Protein AF-A0A3G9HBQ1-F1 (afdb_monomer)

Solvent-accessible surface area (backbone atoms only — not comparable to full-atom values): 4456 Å² total; per-residue (Å²): 109,70,66,60,54,51,52,54,43,42,77,69,65,29,52,76,43,86,65,48,69,92,52,91,89,55,80,40,73,51,73,48,71,88,61,98,45,71,69,56,40,51,55,50,50,54,50,50,53,52,48,46,51,75,75,41,67,87,57,90,80,84,90,86,87,84,88,133

Secondary structure (DSSP, 8-state):
-HHHHHHHHHHTT-EEEE---S-TT---EEEE---SSHHHHHHHHHHHHHHHHHH-TTS---------

pLDDT: mean 93.07, std 4.65, range [72.44, 97.12]

Mean predicted aligned error: 3.09 Å

Radius of gyration: 12.19 Å; Cα contacts (8 Å, |Δi|>4): 49; chains: 1; bounding box: 25×25×32 Å

Foldseek 3Di:
DVVVLVVVLVVLVWDWDWPQDPDPVDTDIDIDHDDPDPVRVVVSVVVSVVCCCVVPVVDDDDDDDDDD

Structure (mmCIF, N/CA/C/O backbone):
data_AF-A0A3G9HBQ1-F1
#
_entry.id   AF-A0A3G9HBQ1-F1
#
loop_
_atom_site.group_PDB
_atom_site.id
_atom_site.type_symbol
_atom_site.label_atom_id
_atom_site.label_alt_id
_atom_site.label_comp_id
_atom_site.label_asym_id
_atom_site.label_entity_id
_atom_site.label_seq_id
_atom_site.pdbx_PDB_ins_code
_atom_site.Cartn_x
_atom_site.Cartn_y
_atom_site.Cartn_z
_atom_site.occupancy
_atom_site.B_iso_or_equiv
_atom_site.auth_seq_id
_atom_site.auth_comp_id
_atom_site.auth_asym_id
_atom_site.auth_atom_id
_atom_site.pdbx_PDB_model_num
ATOM 1 N N . MET A 1 1 ? -10.685 2.352 8.941 1.00 83.81 1 MET A N 1
ATOM 2 C CA . MET A 1 1 ? -9.321 2.870 8.705 1.00 83.81 1 MET A CA 1
ATOM 3 C C . MET A 1 1 ? -8.565 1.994 7.714 1.00 83.81 1 MET A C 1
ATOM 5 O O . MET A 1 1 ? -8.315 2.473 6.620 1.00 83.81 1 MET A O 1
ATOM 9 N N . LEU A 1 2 ? -8.329 0.710 8.017 1.00 90.12 2 LEU A N 1
ATOM 10 C CA . LEU A 1 2 ? -7.617 -0.232 7.135 1.00 90.12 2 LEU A CA 1
ATOM 11 C C . LEU A 1 2 ? -8.114 -0.247 5.677 1.00 90.12 2 LEU A C 1
ATOM 13 O O . LEU A 1 2 ? -7.317 -0.133 4.756 1.00 90.12 2 LEU A O 1
ATOM 17 N N . ASN A 1 3 ? -9.430 -0.295 5.447 1.00 92.31 3 ASN A N 1
ATOM 18 C CA . ASN A 1 3 ? -9.976 -0.244 4.082 1.00 92.31 3 ASN A CA 1
ATOM 19 C C . ASN A 1 3 ? -9.634 1.058 3.341 1.00 92.31 3 ASN A C 1
ATOM 21 O O . ASN A 1 3 ? -9.328 1.007 2.160 1.00 92.31 3 ASN A O 1
ATOM 25 N N . SER A 1 4 ? -9.594 2.198 4.039 1.00 93.81 4 SER A N 1
ATOM 26 C CA . SER A 1 4 ? -9.213 3.476 3.425 1.00 93.81 4 SER A CA 1
ATOM 27 C C . SER A 1 4 ? -7.735 3.502 3.027 1.00 93.81 4 SER A C 1
ATOM 29 O O . SER A 1 4 ? -7.387 4.079 2.001 1.00 93.81 4 SER A O 1
ATOM 31 N N . ILE A 1 5 ? -6.866 2.849 3.807 1.00 94.19 5 ILE A N 1
ATOM 32 C CA . ILE A 1 5 ? -5.454 2.662 3.445 1.00 94.19 5 ILE A CA 1
ATOM 33 C C . ILE A 1 5 ? -5.362 1.794 2.186 1.00 94.19 5 ILE A C 1
ATOM 35 O O . ILE A 1 5 ? -4.707 2.187 1.223 1.00 94.19 5 ILE A O 1
ATOM 39 N N . LYS A 1 6 ? -6.066 0.652 2.164 1.00 95.12 6 LYS A N 1
ATOM 40 C CA . LYS A 1 6 ? -6.073 -0.273 1.018 1.00 95.12 6 LYS A CA 1
ATOM 41 C C . LYS A 1 6 ? -6.549 0.408 -0.268 1.00 95.12 6 LYS A C 1
ATOM 43 O O . LYS A 1 6 ? -5.868 0.300 -1.280 1.00 95.12 6 LYS A O 1
ATOM 48 N N . GLU A 1 7 ? -7.647 1.161 -0.214 1.00 95.62 7 GLU A N 1
ATOM 49 C CA . GLU A 1 7 ? -8.166 1.930 -1.356 1.00 95.62 7 GLU A CA 1
ATOM 50 C C . GLU A 1 7 ? -7.129 2.926 -1.893 1.00 95.62 7 GLU A C 1
ATOM 52 O O . GLU A 1 7 ? -6.834 2.929 -3.085 1.00 95.62 7 GLU A O 1
ATOM 57 N N . ARG A 1 8 ? -6.492 3.711 -1.013 1.00 95.25 8 ARG A N 1
ATOM 58 C CA . ARG A 1 8 ? -5.460 4.680 -1.421 1.00 95.25 8 ARG A CA 1
ATOM 59 C C . ARG A 1 8 ? -4.233 4.018 -2.042 1.00 95.25 8 ARG A C 1
ATOM 61 O O . ARG A 1 8 ? -3.662 4.559 -2.984 1.00 95.25 8 ARG A O 1
ATOM 68 N N . LEU A 1 9 ? -3.813 2.869 -1.517 1.00 95.88 9 LEU A N 1
ATOM 69 C CA . LEU A 1 9 ? -2.713 2.093 -2.089 1.00 95.88 9 LEU A CA 1
ATOM 70 C C . LEU A 1 9 ? -3.084 1.557 -3.479 1.00 95.88 9 LEU A C 1
ATOM 72 O O . LEU A 1 9 ? -2.274 1.641 -4.403 1.00 95.88 9 LEU A O 1
ATOM 76 N N . SER A 1 10 ? -4.314 1.071 -3.658 1.00 95.44 10 SER A N 1
ATOM 77 C CA . SER A 1 10 ? -4.820 0.653 -4.968 1.00 95.44 10 SER A CA 1
ATOM 78 C C . SER A 1 10 ? -4.859 1.809 -5.975 1.00 95.44 10 SER A C 1
ATOM 80 O O . SER A 1 10 ? -4.400 1.628 -7.103 1.00 95.44 10 SER A O 1
ATOM 82 N N . ASP A 1 11 ? -5.275 3.012 -5.563 1.00 95.81 11 ASP A N 1
ATOM 83 C CA . ASP A 1 11 ? -5.260 4.223 -6.406 1.00 95.81 11 ASP A CA 1
ATOM 84 C C . ASP A 1 11 ? -3.845 4.611 -6.879 1.00 95.81 11 ASP A C 1
ATOM 86 O O . ASP A 1 11 ? -3.670 5.265 -7.909 1.00 95.81 11 ASP A O 1
ATOM 90 N N . MET A 1 12 ? -2.804 4.187 -6.155 1.00 94.94 12 MET A N 1
ATOM 91 C CA . MET A 1 12 ? -1.401 4.380 -6.535 1.00 94.94 12 MET A CA 1
ATOM 92 C C . MET A 1 12 ? -0.879 3.304 -7.502 1.00 94.94 12 MET A C 1
ATOM 94 O O . MET A 1 12 ? 0.331 3.223 -7.738 1.00 94.94 12 MET A O 1
ATOM 98 N N . ASN A 1 13 ? -1.757 2.487 -8.094 1.00 95.69 13 ASN A N 1
ATOM 99 C CA . ASN A 1 13 ? -1.408 1.315 -8.901 1.00 95.69 13 ASN A CA 1
ATOM 100 C C . ASN A 1 13 ? -0.541 0.320 -8.120 1.00 95.69 13 ASN A C 1
ATOM 102 O O . ASN A 1 13 ? 0.516 -0.105 -8.601 1.00 95.69 13 ASN A O 1
ATOM 106 N N . CYS A 1 14 ? -0.934 0.016 -6.887 1.00 96.88 14 CYS A N 1
ATOM 107 C CA . CYS A 1 14 ? -0.371 -1.095 -6.133 1.00 96.88 14 CYS A CA 1
ATOM 108 C C . CYS A 1 14 ? -1.382 -2.241 -6.072 1.00 96.88 14 CYS A C 1
ATOM 110 O O . CYS A 1 14 ? -2.578 -2.022 -5.876 1.00 96.88 14 CYS A O 1
ATOM 112 N N . SER A 1 15 ? -0.890 -3.470 -6.200 1.00 97.12 15 SER A N 1
ATOM 113 C CA . SER A 1 15 ? -1.630 -4.642 -5.748 1.00 97.12 15 SER A CA 1
ATOM 114 C C . SER A 1 15 ? -1.531 -4.707 -4.229 1.00 97.12 15 SER A C 1
ATOM 116 O O . SER A 1 15 ? -0.453 -4.492 -3.671 1.00 97.12 15 SER A O 1
ATOM 118 N N . VAL A 1 16 ? -2.655 -4.965 -3.567 1.00 97.12 16 VAL A N 1
ATOM 119 C CA . VAL A 1 16 ? -2.783 -4.883 -2.111 1.00 97.12 16 VAL A CA 1
ATOM 120 C C . VAL A 1 16 ? -3.381 -6.182 -1.596 1.00 97.12 16 VAL A C 1
ATOM 122 O O . VAL A 1 16 ? -4.447 -6.595 -2.052 1.00 97.12 16 VAL A O 1
ATOM 125 N N . LEU A 1 17 ? -2.715 -6.805 -0.627 1.00 95.81 17 LEU A N 1
ATOM 126 C CA . LEU A 1 17 ? -3.196 -7.998 0.058 1.00 95.81 17 LEU A CA 1
ATOM 127 C C . LEU A 1 17 ? -3.180 -7.765 1.569 1.00 95.81 17 LEU A C 1
ATOM 129 O O . LEU A 1 17 ? -2.172 -7.364 2.143 1.00 95.81 17 LEU A O 1
ATOM 133 N N . ASP A 1 18 ? -4.317 -8.025 2.203 1.00 94.00 18 ASP A N 1
ATOM 134 C CA . ASP A 1 18 ? -4.455 -7.984 3.655 1.00 94.00 18 ASP A CA 1
ATOM 135 C C . ASP A 1 18 ? -3.938 -9.304 4.238 1.00 94.00 18 ASP A C 1
ATOM 137 O O . ASP A 1 18 ? -4.506 -10.362 3.963 1.00 94.00 18 ASP A O 1
ATOM 141 N N . ILE A 1 19 ? -2.838 -9.239 4.987 1.00 94.56 19 ILE A N 1
ATOM 142 C CA . ILE A 1 19 ? -2.193 -10.384 5.650 1.00 94.56 19 ILE A CA 1
ATOM 143 C C . ILE A 1 19 ? -2.179 -10.202 7.173 1.00 94.56 19 ILE A C 1
ATOM 145 O O . ILE A 1 19 ? -1.327 -10.753 7.868 1.00 94.56 19 ILE A O 1
ATOM 149 N N . SER A 1 20 ? -3.113 -9.401 7.690 1.00 91.44 20 SER A N 1
ATOM 150 C CA . SER A 1 20 ? -3.248 -9.138 9.121 1.00 91.44 20 SER A CA 1
ATOM 151 C C . SER A 1 20 ? -3.526 -10.433 9.892 1.00 91.44 20 SER A C 1
ATOM 153 O O . SER A 1 20 ? -4.332 -11.263 9.468 1.00 91.44 20 SER A O 1
ATOM 155 N N . GLY A 1 21 ? -2.850 -10.601 11.031 1.00 85.94 21 GLY A N 1
ATOM 156 C CA . GLY A 1 21 ? -3.066 -11.728 11.939 1.00 85.94 21 GLY A CA 1
ATOM 157 C C . GLY A 1 21 ? -4.324 -11.578 12.802 1.00 85.94 21 GLY A C 1
ATOM 158 O O . GLY A 1 21 ? -5.180 -10.729 12.569 1.00 85.94 21 GLY A O 1
ATOM 159 N N . GLU A 1 22 ? -4.424 -12.392 13.854 1.00 81.12 22 GLU A N 1
ATOM 160 C CA . GLU A 1 22 ? -5.577 -12.385 14.770 1.00 81.12 22 GLU A CA 1
ATOM 161 C C . GLU A 1 22 ? -5.579 -11.202 15.759 1.00 81.12 22 GLU A C 1
ATOM 163 O O . GLU A 1 22 ? -6.567 -10.987 16.462 1.00 81.12 22 GLU A O 1
ATOM 168 N N . TYR A 1 23 ? -4.491 -10.424 15.829 1.00 79.25 23 TYR A N 1
ATOM 169 C CA . TYR A 1 23 ? -4.363 -9.292 16.744 1.00 79.25 23 TYR A CA 1
ATOM 170 C C . TYR A 1 23 ? -5.130 -8.069 16.222 1.00 79.25 23 TYR A C 1
ATOM 172 O O . TYR A 1 23 ? -4.699 -7.428 15.271 1.00 79.25 23 TYR A O 1
ATOM 180 N N . PRO A 1 24 ? -6.229 -7.649 16.873 1.00 72.44 24 PRO A N 1
ATOM 181 C CA . PRO A 1 24 ? -7.143 -6.649 16.315 1.00 72.44 24 PRO A CA 1
ATOM 182 C C . PRO A 1 24 ? -6.598 -5.211 16.315 1.00 72.44 24 PRO A C 1
ATOM 184 O O . PRO A 1 24 ? -7.264 -4.307 15.813 1.00 72.44 24 PRO A O 1
ATOM 187 N N . LYS A 1 25 ? -5.429 -4.974 16.923 1.00 84.19 25 LYS A N 1
ATOM 188 C CA . LYS A 1 25 ? -4.778 -3.653 16.996 1.00 84.19 25 LYS A CA 1
ATOM 189 C C . LYS A 1 25 ? -3.637 -3.482 16.000 1.00 84.19 25 LYS A C 1
ATOM 191 O O . LYS A 1 25 ? -3.109 -2.382 15.888 1.00 84.19 25 LYS A O 1
ATOM 196 N N . GLU A 1 26 ? -3.277 -4.546 15.300 1.00 88.62 26 GLU A N 1
ATOM 197 C CA . GLU A 1 26 ? -2.191 -4.559 14.334 1.00 88.62 26 GLU A CA 1
ATOM 198 C C . GLU A 1 26 ? -2.758 -4.995 12.990 1.00 88.62 26 GLU A C 1
ATOM 200 O O . GLU A 1 26 ? -3.695 -5.789 12.911 1.00 88.62 26 GLU A O 1
ATOM 205 N N . ALA A 1 27 ? -2.219 -4.428 11.921 1.00 92.88 27 ALA A N 1
ATOM 206 C CA . ALA A 1 27 ? -2.581 -4.813 10.574 1.00 92.88 27 ALA A CA 1
ATOM 207 C C . ALA A 1 27 ? -1.310 -4.914 9.750 1.00 92.88 27 ALA A C 1
ATOM 209 O O . ALA A 1 27 ? -0.420 -4.071 9.862 1.00 92.88 27 ALA A O 1
ATOM 210 N N . THR A 1 28 ? -1.250 -5.930 8.901 1.00 94.88 28 THR A N 1
ATOM 211 C CA . THR A 1 28 ? -0.120 -6.140 8.004 1.00 94.88 28 THR A CA 1
ATOM 212 C C . THR A 1 28 ? -0.661 -6.194 6.589 1.00 94.88 28 THR A C 1
ATOM 214 O O . THR A 1 28 ? -1.579 -6.954 6.278 1.00 94.88 28 THR A O 1
ATOM 217 N N . ILE A 1 29 ? -0.112 -5.345 5.726 1.00 94.88 29 ILE A N 1
ATOM 218 C CA . ILE A 1 29 ? -0.544 -5.212 4.339 1.00 94.88 29 ILE A CA 1
ATOM 219 C C . ILE A 1 29 ? 0.653 -5.518 3.452 1.00 94.88 29 ILE A C 1
ATOM 221 O O . ILE A 1 29 ? 1.668 -4.830 3.522 1.00 94.88 29 ILE A O 1
ATOM 225 N N . ALA A 1 30 ? 0.517 -6.519 2.589 1.00 95.94 30 ALA A N 1
ATOM 226 C CA . ALA A 1 30 ? 1.473 -6.756 1.523 1.00 95.94 30 ALA A CA 1
ATOM 227 C C . ALA A 1 30 ? 1.124 -5.874 0.318 1.00 95.94 30 ALA A C 1
ATOM 229 O O . ALA A 1 30 ? -0.031 -5.809 -0.117 1.00 95.94 30 ALA A O 1
ATOM 230 N N . ILE A 1 31 ? 2.1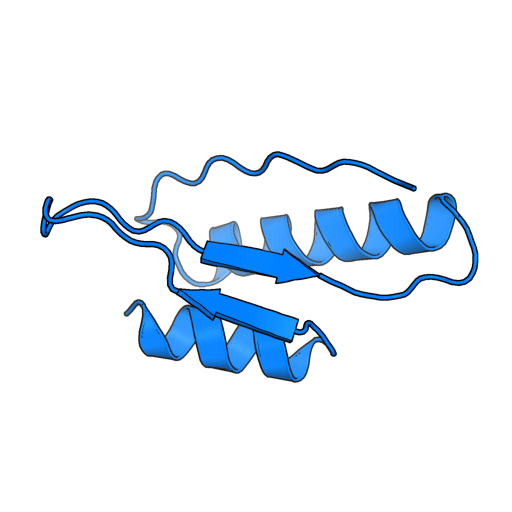38 -5.200 -0.220 1.00 95.81 31 ILE A N 1
ATOM 231 C CA . ILE A 1 31 ? 2.013 -4.270 -1.340 1.00 95.81 31 ILE A CA 1
ATOM 232 C C . ILE A 1 31 ? 2.986 -4.716 -2.427 1.00 95.81 31 ILE A C 1
ATOM 234 O O . ILE A 1 31 ? 4.164 -4.925 -2.153 1.00 95.81 31 ILE A O 1
ATOM 238 N N . SER A 1 32 ? 2.518 -4.829 -3.668 1.00 96.62 32 SER A N 1
ATOM 239 C CA . SER A 1 32 ? 3.402 -5.028 -4.819 1.00 96.62 32 SER A CA 1
ATOM 240 C C . SER A 1 32 ? 3.076 -4.061 -5.949 1.00 96.62 32 SER A C 1
ATOM 242 O O . SER A 1 32 ? 1.925 -3.675 -6.169 1.00 96.62 32 SER A O 1
ATOM 244 N N . PHE A 1 33 ? 4.107 -3.625 -6.666 1.00 96.44 33 PHE A N 1
ATOM 245 C CA . PHE A 1 33 ? 3.965 -2.751 -7.822 1.00 96.44 33 PHE A CA 1
ATOM 246 C C . PHE A 1 33 ? 5.116 -2.958 -8.803 1.00 96.44 33 PHE A C 1
ATOM 248 O O . PHE A 1 33 ? 6.198 -3.398 -8.430 1.00 96.44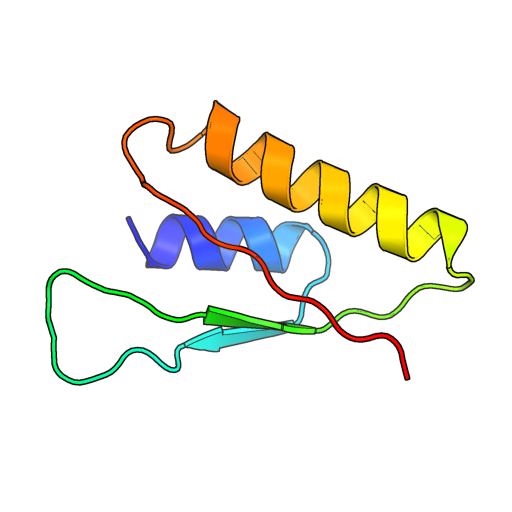 33 PHE A O 1
ATOM 255 N N . LEU A 1 34 ? 4.883 -2.586 -10.061 1.00 96.56 34 LEU A N 1
ATOM 256 C CA . LEU A 1 34 ? 5.921 -2.553 -11.085 1.00 96.56 34 LEU A CA 1
ATOM 257 C C . LEU A 1 34 ? 6.515 -1.150 -11.191 1.00 96.56 34 LEU A C 1
ATOM 259 O O . LEU A 1 34 ? 5.800 -0.147 -11.090 1.00 96.56 34 LEU A O 1
ATOM 263 N N . SER A 1 35 ? 7.822 -1.094 -11.424 1.00 95.62 35 SER A N 1
ATOM 264 C CA . SER A 1 35 ? 8.560 0.131 -11.709 1.00 95.62 35 SER A CA 1
ATOM 265 C C . SER A 1 35 ? 9.548 -0.127 -12.849 1.00 95.62 35 SER A C 1
ATOM 267 O O . SER A 1 35 ? 10.116 -1.213 -12.912 1.00 95.62 35 SER A O 1
ATOM 269 N N . PRO A 1 36 ? 9.764 0.838 -13.757 1.00 95.06 36 PRO A N 1
ATOM 270 C CA . PRO A 1 36 ? 10.716 0.690 -14.861 1.00 95.06 36 PRO A CA 1
ATOM 271 C C . PRO A 1 36 ? 12.188 0.728 -14.421 1.00 95.06 36 PRO A C 1
ATOM 273 O O . PRO A 1 36 ? 13.049 0.265 -15.161 1.00 95.06 36 PRO A O 1
ATOM 276 N N . ASP A 1 37 ? 12.480 1.314 -13.258 1.00 95.81 37 ASP A N 1
ATOM 277 C CA . ASP A 1 37 ? 13.824 1.422 -12.694 1.00 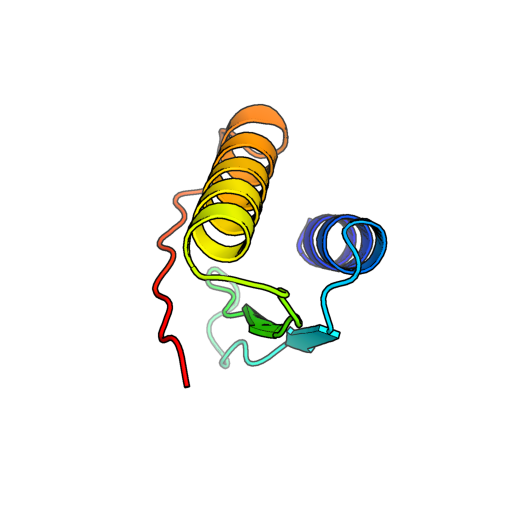95.81 37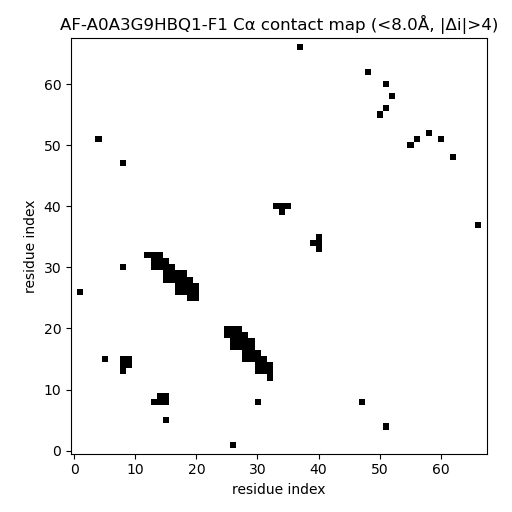 ASP A CA 1
ATOM 278 C C . ASP A 1 37 ? 13.774 1.643 -11.168 1.00 95.81 37 ASP A C 1
ATOM 280 O O . ASP A 1 37 ? 12.733 2.016 -10.605 1.00 95.81 37 ASP A O 1
ATOM 284 N N . ASP A 1 38 ? 14.916 1.452 -10.503 1.00 94.81 38 ASP A N 1
ATOM 285 C CA . ASP A 1 38 ? 15.063 1.600 -9.048 1.00 94.81 38 ASP A CA 1
ATOM 286 C C . ASP A 1 38 ? 14.764 3.017 -8.559 1.00 94.81 38 ASP A C 1
ATOM 288 O O . ASP A 1 38 ? 14.251 3.219 -7.457 1.00 94.81 38 ASP A O 1
ATOM 292 N N . ARG A 1 39 ? 15.080 4.034 -9.367 1.00 96.06 39 ARG A N 1
ATOM 293 C CA . ARG A 1 39 ? 14.854 5.432 -8.990 1.00 96.06 39 ARG A CA 1
ATOM 294 C C . ARG A 1 39 ? 13.358 5.721 -8.914 1.00 96.06 39 ARG A C 1
ATOM 296 O O . ARG A 1 39 ? 12.914 6.424 -8.007 1.00 96.06 39 ARG A O 1
ATOM 303 N N . GLN A 1 40 ? 12.580 5.204 -9.856 1.00 96.31 40 GLN A N 1
ATOM 304 C CA . GLN A 1 40 ? 11.127 5.319 -9.854 1.00 96.31 40 GLN A CA 1
ATOM 305 C C . GLN A 1 40 ? 10.491 4.437 -8.779 1.00 96.31 40 GLN A C 1
ATOM 307 O O . GLN A 1 40 ? 9.509 4.869 -8.173 1.00 96.31 40 GLN A O 1
ATOM 312 N N . ALA A 1 41 ? 11.096 3.288 -8.457 1.00 96.31 41 ALA A N 1
ATOM 313 C CA . ALA A 1 41 ? 10.634 2.431 -7.370 1.00 96.31 41 ALA A CA 1
ATOM 314 C C . ALA A 1 41 ? 10.769 3.149 -6.022 1.00 96.31 41 ALA A C 1
ATOM 316 O O . ALA A 1 41 ? 9.778 3.308 -5.311 1.00 96.31 41 ALA A O 1
ATOM 317 N N . LYS A 1 42 ? 11.954 3.705 -5.734 1.00 95.88 42 LYS A N 1
ATOM 318 C CA . LYS A 1 42 ? 12.219 4.493 -4.518 1.00 95.88 42 LYS A CA 1
ATOM 319 C C . LYS A 1 42 ? 11.284 5.689 -4.384 1.00 95.88 42 LYS A C 1
ATOM 321 O O . LYS A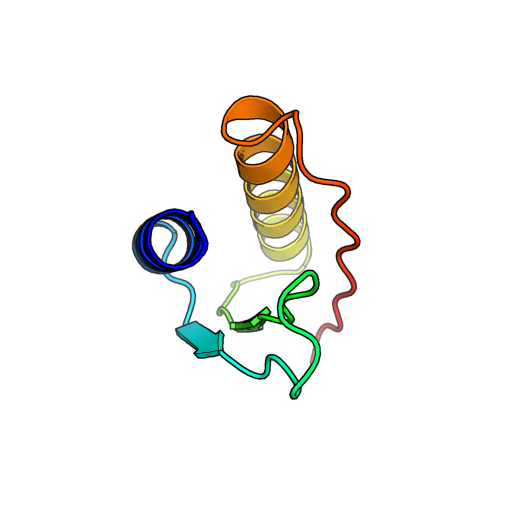 1 42 ? 10.661 5.868 -3.348 1.00 95.88 42 LYS A O 1
ATOM 326 N N . ARG A 1 43 ? 11.075 6.447 -5.465 1.00 96.44 43 ARG A N 1
ATOM 327 C CA . ARG A 1 43 ? 10.115 7.567 -5.473 1.00 96.44 43 ARG A CA 1
ATOM 328 C C . ARG A 1 43 ? 8.681 7.138 -5.174 1.00 96.44 43 ARG A C 1
ATOM 330 O O . ARG A 1 43 ? 7.904 7.925 -4.634 1.00 96.44 43 ARG A O 1
ATOM 337 N N . LYS A 1 44 ? 8.283 5.938 -5.602 1.00 96.38 44 LYS A N 1
ATOM 338 C CA . LYS A 1 44 ? 6.947 5.411 -5.317 1.00 96.38 44 LYS A CA 1
ATOM 339 C C . LYS A 1 44 ? 6.828 4.986 -3.855 1.00 96.38 44 LYS A C 1
ATOM 341 O O . LYS A 1 44 ? 5.808 5.295 -3.250 1.00 96.38 44 LYS A O 1
ATOM 346 N N . ILE A 1 45 ? 7.870 4.373 -3.298 1.00 96.19 45 ILE A N 1
ATOM 347 C CA . ILE A 1 45 ? 7.970 4.029 -1.872 1.00 96.19 45 ILE A CA 1
ATOM 348 C C . ILE A 1 45 ? 7.874 5.295 -1.008 1.00 96.19 45 ILE A C 1
ATOM 350 O O . ILE A 1 45 ? 6.954 5.394 -0.205 1.00 96.19 45 ILE A O 1
ATOM 354 N N . GLU A 1 46 ? 8.688 6.319 -1.282 1.00 96.31 46 GLU A N 1
ATOM 355 C CA . GLU A 1 46 ? 8.651 7.614 -0.573 1.00 96.31 46 GLU A CA 1
ATOM 356 C C . GLU A 1 46 ? 7.255 8.264 -0.621 1.00 96.31 46 GLU A C 1
ATOM 358 O O . GLU A 1 46 ? 6.779 8.858 0.348 1.00 96.31 46 GLU A O 1
ATOM 363 N N . LYS A 1 47 ? 6.555 8.148 -1.761 1.00 96.69 47 LYS A N 1
ATOM 364 C CA . LYS A 1 47 ? 5.170 8.625 -1.890 1.00 96.69 47 LYS A CA 1
ATOM 365 C C . LYS A 1 47 ? 4.192 7.839 -1.021 1.00 96.69 47 LYS A C 1
ATOM 367 O O . LYS A 1 47 ? 3.240 8.444 -0.531 1.00 96.69 47 LYS A O 1
ATOM 372 N N . ILE A 1 48 ? 4.372 6.525 -0.888 1.00 96.19 48 ILE A N 1
ATOM 373 C CA . ILE A 1 48 ? 3.534 5.689 -0.021 1.00 96.19 48 ILE A CA 1
ATOM 374 C C . ILE A 1 48 ? 3.755 6.101 1.435 1.00 96.19 48 ILE A C 1
ATOM 376 O O . ILE A 1 48 ? 2.774 6.384 2.117 1.00 96.19 48 ILE A O 1
ATOM 380 N N . GLU A 1 49 ? 5.009 6.228 1.873 1.00 95.31 49 GLU A N 1
ATOM 381 C CA . GLU A 1 49 ? 5.366 6.687 3.225 1.00 95.31 49 GLU A CA 1
ATOM 382 C C . GLU A 1 49 ? 4.756 8.061 3.521 1.00 95.31 49 GLU A C 1
ATOM 384 O O . GLU A 1 49 ? 3.973 8.213 4.456 1.00 95.31 49 GLU A O 1
ATOM 389 N N . THR A 1 50 ? 4.984 9.038 2.637 1.00 96.00 50 THR A N 1
ATOM 390 C CA . THR A 1 50 ? 4.422 10.392 2.781 1.00 96.00 50 THR A CA 1
ATOM 391 C C . THR A 1 50 ? 2.889 10.371 2.849 1.00 96.00 50 THR A C 1
ATOM 393 O O . THR A 1 50 ? 2.267 11.152 3.574 1.00 96.00 50 THR A O 1
ATOM 396 N N . MET A 1 51 ? 2.236 9.502 2.070 1.00 95.38 51 MET A N 1
ATOM 397 C CA . MET A 1 51 ? 0.779 9.359 2.090 1.00 95.38 51 MET A CA 1
ATOM 398 C C . MET A 1 51 ? 0.299 8.797 3.430 1.00 95.38 51 MET A C 1
ATOM 400 O O . MET A 1 51 ? -0.665 9.331 3.978 1.00 95.38 51 MET A O 1
ATOM 404 N N . LEU A 1 52 ? 0.976 7.777 3.962 1.00 94.50 52 LEU A N 1
ATOM 405 C CA . LEU A 1 52 ? 0.657 7.186 5.259 1.00 94.50 52 LEU A CA 1
ATOM 406 C C . LEU A 1 52 ? 0.807 8.218 6.382 1.00 94.50 52 LEU A C 1
ATOM 408 O O . LEU A 1 52 ? -0.157 8.458 7.105 1.00 94.50 52 LEU A O 1
ATOM 412 N N . GLU A 1 53 ? 1.944 8.910 6.449 1.00 94.25 53 GLU A N 1
ATOM 413 C CA . GLU A 1 53 ? 2.222 9.927 7.473 1.00 94.25 53 GLU A CA 1
ATOM 414 C C . GLU A 1 53 ? 1.249 11.112 7.412 1.00 94.25 53 GLU A C 1
ATOM 416 O O . GLU A 1 53 ? 0.759 11.589 8.433 1.00 94.25 53 GLU A O 1
ATOM 421 N N . SER A 1 54 ? 0.936 11.601 6.208 1.00 94.50 54 SER A N 1
ATOM 422 C CA . SER A 1 54 ? 0.081 12.786 6.050 1.00 94.50 54 SER A CA 1
ATOM 423 C C . SER A 1 54 ? -1.410 12.504 6.236 1.00 94.50 54 SER A C 1
ATOM 425 O O . SER A 1 54 ? -2.165 13.409 6.599 1.00 94.50 54 SER A O 1
ATOM 427 N N . ARG A 1 55 ? -1.869 11.282 5.936 1.00 94.31 55 ARG A N 1
ATOM 428 C CA . ARG A 1 55 ? -3.296 10.916 5.988 1.00 94.31 55 ARG A CA 1
ATOM 429 C C . ARG A 1 55 ? -3.683 10.160 7.246 1.00 94.31 55 ARG A C 1
ATOM 431 O O . ARG A 1 55 ? -4.856 10.217 7.604 1.00 94.31 55 ARG A O 1
ATOM 438 N N . PHE A 1 56 ? -2.731 9.482 7.874 1.00 92.56 56 PHE A N 1
ATOM 439 C CA . PHE A 1 56 ? -2.938 8.678 9.073 1.00 92.56 56 PHE A CA 1
ATOM 440 C C . PHE A 1 56 ? -1.817 8.942 10.099 1.00 92.56 56 PHE A C 1
ATOM 442 O O . PHE A 1 56 ? -1.131 8.004 10.505 1.00 92.56 56 PHE A O 1
ATOM 449 N N . PRO A 1 57 ? -1.599 10.208 10.513 1.00 91.00 57 PRO A N 1
ATOM 450 C CA . PRO A 1 57 ? -0.495 10.593 11.402 1.00 91.00 57 PRO A CA 1
ATOM 451 C C . PRO A 1 57 ? -0.529 9.913 12.780 1.00 91.00 57 PRO A C 1
ATOM 453 O O . PRO A 1 57 ? 0.473 9.884 13.487 1.00 91.00 57 PRO A O 1
ATOM 456 N N . GLU A 1 58 ? -1.682 9.387 13.188 1.00 91.12 58 GLU A N 1
ATOM 457 C CA . GLU A 1 58 ? -1.870 8.629 14.422 1.00 91.12 58 GLU A CA 1
ATOM 458 C C . GLU A 1 58 ? -1.370 7.175 14.352 1.00 91.12 58 GLU A C 1
ATOM 460 O O . GLU A 1 58 ? -1.304 6.509 15.387 1.00 91.12 58 GLU A O 1
ATOM 465 N N . LEU A 1 59 ? -1.047 6.665 13.159 1.00 89.69 59 LEU A N 1
ATOM 466 C CA . LEU A 1 59 ? -0.550 5.305 12.977 1.00 89.69 59 LEU A CA 1
ATOM 467 C C . LEU A 1 59 ? 0.970 5.265 13.079 1.00 89.69 59 LEU A C 1
ATOM 469 O O . LEU A 1 59 ? 1.684 5.955 12.355 1.00 89.69 59 LEU A O 1
ATOM 473 N N . GLN A 1 60 ? 1.468 4.364 13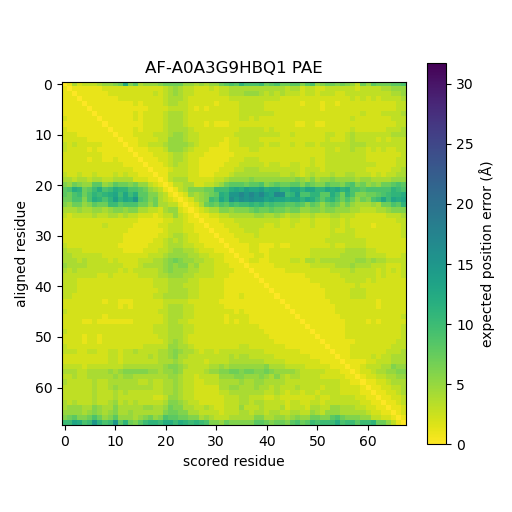.919 1.00 90.94 60 GLN A N 1
ATOM 474 C CA . GLN A 1 60 ? 2.847 3.918 13.815 1.00 90.94 60 GLN A CA 1
ATOM 475 C C . GLN A 1 60 ? 2.933 2.947 12.635 1.00 90.94 60 GLN A C 1
ATOM 477 O O . GLN A 1 60 ? 2.281 1.903 12.644 1.00 90.94 60 GLN A O 1
ATOM 482 N N . THR A 1 61 ? 3.694 3.319 11.609 1.00 90.94 61 THR A N 1
ATOM 483 C CA . THR A 1 61 ? 3.883 2.499 10.408 1.00 90.94 61 THR A CA 1
ATOM 484 C C . THR A 1 61 ? 5.346 2.112 10.270 1.00 90.94 61 THR A C 1
ATOM 486 O O . THR A 1 61 ? 6.234 2.910 10.562 1.00 90.94 61 THR A O 1
ATOM 489 N N . GLU A 1 62 ? 5.577 0.876 9.848 1.00 92.50 62 GLU A N 1
ATOM 490 C CA . GLU A 1 62 ? 6.882 0.346 9.469 1.00 92.50 62 GLU A CA 1
ATOM 491 C C . GLU A 1 62 ? 6.732 -0.197 8.047 1.00 92.50 62 GLU A C 1
ATOM 493 O O . GLU A 1 62 ? 5.746 -0.877 7.742 1.00 92.50 62 GLU A O 1
ATOM 498 N N . LEU A 1 63 ? 7.651 0.183 7.159 1.00 92.56 63 LEU A N 1
ATOM 499 C CA . LEU A 1 63 ? 7.606 -0.183 5.750 1.00 92.56 63 LEU A CA 1
ATOM 500 C C . LEU A 1 63 ? 8.927 -0.834 5.351 1.00 92.56 63 LEU A C 1
ATOM 502 O O . LEU A 1 63 ? 9.948 -0.162 5.227 1.00 92.56 63 LEU A O 1
ATOM 506 N N . ASP A 1 64 ? 8.865 -2.131 5.078 1.00 93.75 64 ASP A N 1
ATOM 507 C CA 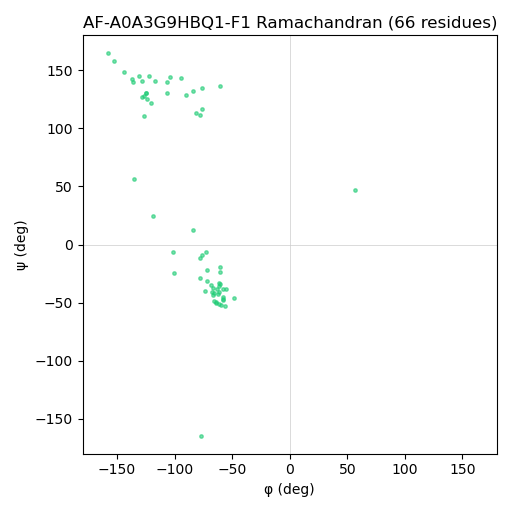. ASP A 1 64 ? 9.963 -2.889 4.494 1.00 93.75 64 ASP A CA 1
ATOM 508 C C . ASP A 1 64 ? 9.689 -3.161 3.015 1.00 93.75 64 ASP A C 1
ATOM 510 O O . ASP A 1 64 ? 8.548 -3.394 2.603 1.00 93.75 64 ASP A O 1
ATOM 514 N N . TYR A 1 65 ? 10.742 -3.140 2.198 1.00 91.69 65 TYR A N 1
ATOM 515 C CA . TYR A 1 65 ? 10.638 -3.426 0.771 1.00 91.69 65 TYR A CA 1
ATOM 516 C C . TYR A 1 65 ? 11.850 -4.189 0.240 1.00 91.69 65 TYR A C 1
ATOM 518 O O . TYR A 1 65 ? 12.985 -3.998 0.675 1.00 91.69 65 TYR A O 1
ATOM 526 N N . GLU A 1 66 ? 11.594 -5.015 -0.769 1.00 91.75 66 GLU A N 1
ATOM 527 C CA . GLU A 1 66 ?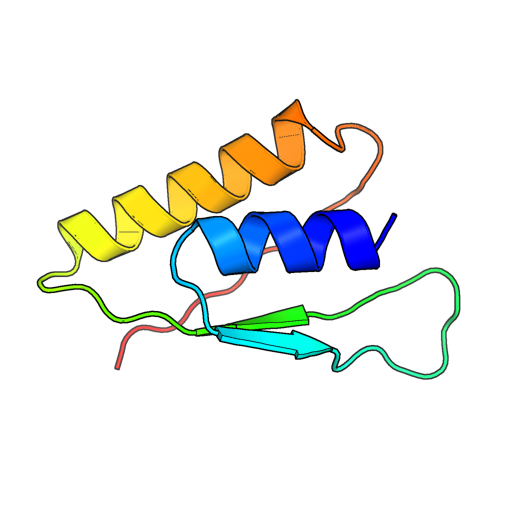 12.597 -5.747 -1.535 1.00 91.75 66 GLU A CA 1
ATOM 528 C C . GLU A 1 66 ? 12.369 -5.487 -3.031 1.00 9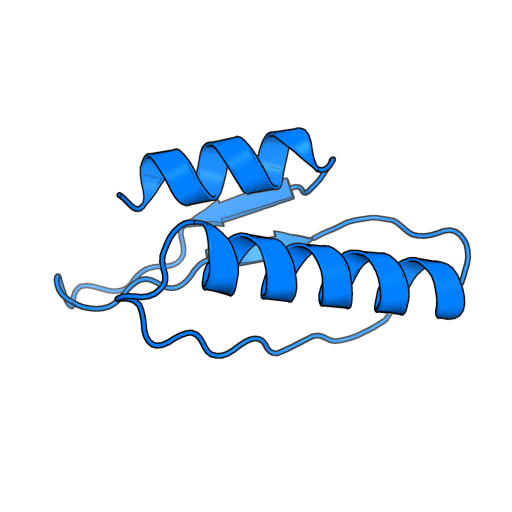1.75 66 GLU A C 1
ATOM 530 O O . GLU A 1 66 ? 11.228 -5.390 -3.491 1.00 91.75 66 GLU A O 1
ATOM 535 N N . SER A 1 67 ? 13.456 -5.339 -3.789 1.00 87.31 67 SER A N 1
ATOM 536 C CA . SER A 1 67 ? 13.429 -5.230 -5.251 1.00 87.31 67 SER A CA 1
ATOM 537 C C . SER A 1 67 ? 13.940 -6.526 -5.869 1.00 87.31 67 SER A C 1
ATOM 539 O O . SER A 1 67 ? 15.026 -6.978 -5.499 1.00 87.31 67 SER A O 1
ATOM 541 N N . ILE A 1 68 ? 13.183 -7.074 -6.821 1.00 84.06 68 ILE A N 1
ATOM 542 C CA . ILE A 1 68 ? 13.497 -8.310 -7.552 1.00 84.06 68 ILE A CA 1
ATOM 543 C C . ILE A 1 68 ? 13.826 -7.977 -9.005 1.00 84.06 68 ILE A C 1
ATOM 545 O O . ILE A 1 68 ? 13.081 -7.155 -9.589 1.00 84.06 68 ILE A O 1
#

Sequence (68 aa):
MLNSIKERLSDMNCSVLDISGEYPKEATIAISFLSPDDRQAKRKIEKIETMLESRFPELQTELDYESI

Nearest PDB structures (foldseek):
  5knb-assembly1_G  TM=3.264E-01  e=4.016E-01  Enterococcus hirae ATCC 9790
  4uce-assembly1_A  TM=3.775E-01  e=1.342E+00  Human respiratory syncytial virus A2
  4uc7-assembly1_A  TM=3.776E-01  e=1.640E+00  Human respiratory syncytial virus A2
  4uc9-assembly1_A  TM=2.638E-01  e=1.097E+00  Human respiratory syncytial virus A2
  4uca-assembly2_B  TM=2.673E-01  e=1.342E+00  Human respiratory syncytial virus A2